Protein AF-A0A4R8I9M7-F1 (afdb_monomer_lite)

Organism: NCBI:txid1476462

pLDDT: mean 82.7, std 12.96, range [38.62, 93.0]

Structure (mmCIF, N/CA/C/O backbone):
data_AF-A0A4R8I9M7-F1
#
_entry.id   AF-A0A4R8I9M7-F1
#
loop_
_atom_site.group_PDB
_atom_site.id
_atom_site.type_symbol
_atom_site.label_atom_id
_atom_site.label_alt_id
_atom_site.label_comp_id
_atom_site.label_asym_id
_atom_site.label_entity_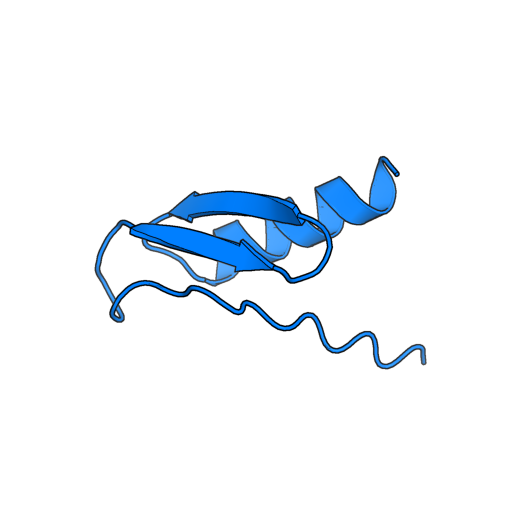id
_atom_site.label_seq_id
_atom_site.pdbx_PDB_ins_code
_atom_site.Cartn_x
_atom_site.Cartn_y
_atom_site.Cartn_z
_atom_site.occupancy
_atom_site.B_iso_or_equiv
_atom_site.auth_seq_id
_atom_site.auth_comp_id
_atom_site.auth_asym_id
_atom_site.auth_atom_id
_atom_site.pdbx_PDB_model_num
ATOM 1 N N . MET A 1 1 ? 2.074 -10.464 18.293 1.00 38.62 1 MET A N 1
ATOM 2 C CA . MET A 1 1 ? 2.445 -9.382 17.358 1.00 38.62 1 MET A CA 1
ATOM 3 C C . MET A 1 1 ? 1.566 -9.532 16.134 1.00 38.62 1 MET A C 1
ATOM 5 O O . MET A 1 1 ? 1.734 -10.505 15.409 1.00 38.62 1 MET A O 1
ATOM 9 N N . SER A 1 2 ? 0.562 -8.668 15.989 1.00 44.66 2 SER A N 1
ATOM 10 C CA . SER A 1 2 ? -0.399 -8.708 14.885 1.00 44.66 2 SER A CA 1
ATOM 11 C C . SER A 1 2 ? 0.361 -8.574 13.572 1.00 44.66 2 SER A C 1
ATOM 13 O O . SER A 1 2 ? 0.933 -7.531 13.269 1.00 44.66 2 SER A O 1
ATOM 15 N N . ASN A 1 3 ? 0.447 -9.679 12.840 1.00 48.03 3 ASN A N 1
ATOM 16 C CA . ASN A 1 3 ? 1.144 -9.774 11.568 1.00 48.03 3 ASN A CA 1
ATOM 17 C C . ASN A 1 3 ? 0.209 -9.224 10.481 1.00 48.03 3 ASN A C 1
ATOM 19 O O . ASN A 1 3 ? -0.221 -9.960 9.595 1.00 48.03 3 ASN A O 1
ATOM 23 N N . GLU A 1 4 ? -0.188 -7.954 10.606 1.00 55.09 4 GLU A N 1
ATOM 24 C CA . GLU A 1 4 ? -0.992 -7.263 9.599 1.00 55.09 4 GLU A CA 1
ATOM 25 C C . GLU A 1 4 ? -0.128 -7.094 8.348 1.00 55.09 4 GLU A C 1
ATOM 27 O O . GLU A 1 4 ? 0.575 -6.100 8.148 1.00 55.09 4 GLU A O 1
ATOM 32 N N . LYS A 1 5 ? -0.129 -8.139 7.516 1.00 61.72 5 LYS A N 1
ATOM 33 C CA . LYS A 1 5 ? 0.377 -8.108 6.150 1.00 61.72 5 LYS A CA 1
ATOM 34 C C . LYS A 1 5 ? -0.476 -7.103 5.386 1.00 61.72 5 LYS A C 1
ATOM 36 O O . LYS A 1 5 ? -1.541 -7.434 4.886 1.00 61.72 5 LYS A O 1
ATOM 41 N N . TYR A 1 6 ? -0.005 -5.869 5.299 1.00 70.31 6 TYR A N 1
ATOM 42 C CA . TYR A 1 6 ? -0.539 -4.906 4.351 1.00 70.31 6 TYR A CA 1
ATOM 43 C C . TYR A 1 6 ? -0.167 -5.369 2.942 1.00 70.31 6 TYR A C 1
ATOM 45 O O . TYR A 1 6 ? 1.012 -5.464 2.590 1.00 70.31 6 TYR A O 1
ATOM 53 N N . VAL A 1 7 ? -1.178 -5.714 2.148 1.00 77.25 7 VAL A N 1
ATOM 54 C CA . VAL A 1 7 ? -1.000 -6.137 0.760 1.00 77.25 7 VAL A CA 1
ATOM 55 C C . VAL A 1 7 ? -1.410 -4.976 -0.134 1.00 77.25 7 VAL A C 1
ATOM 57 O O . VAL A 1 7 ? -2.587 -4.641 -0.250 1.00 77.25 7 VAL A O 1
ATOM 60 N N . PHE A 1 8 ? -0.417 -4.338 -0.753 1.00 85.19 8 PHE A N 1
ATOM 61 C CA . PHE A 1 8 ? -0.672 -3.431 -1.866 1.00 85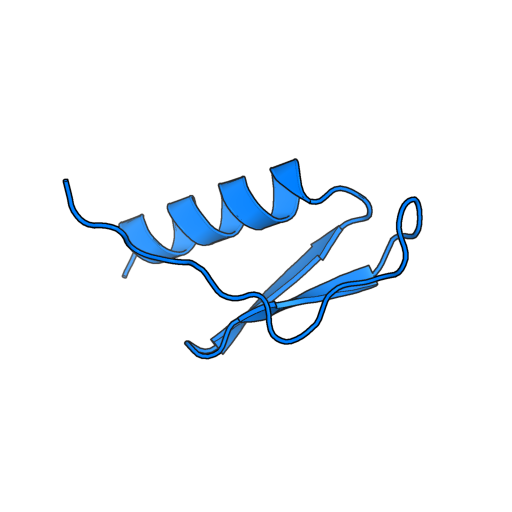.19 8 PHE A CA 1
ATOM 62 C C . PHE A 1 8 ? -0.984 -4.274 -3.102 1.00 85.19 8 PHE A C 1
ATOM 64 O O . PHE A 1 8 ? -0.118 -5.002 -3.590 1.00 85.19 8 PHE A O 1
ATOM 71 N N . THR A 1 9 ? -2.223 -4.194 -3.578 1.00 88.00 9 THR A N 1
ATOM 72 C CA . THR A 1 9 ? -2.703 -4.863 -4.792 1.00 88.00 9 THR A CA 1
ATOM 73 C C . THR A 1 9 ? -2.209 -4.165 -6.049 1.00 88.00 9 THR A C 1
ATOM 75 O O . THR A 1 9 ? -1.914 -4.825 -7.042 1.00 88.00 9 THR A O 1
ATOM 78 N N . VAL A 1 10 ? -2.057 -2.841 -5.989 1.00 87.31 10 VAL A N 1
ATOM 79 C CA . VAL A 1 10 ? -1.454 -2.036 -7.054 1.00 87.31 10 VAL A CA 1
ATOM 80 C C . VAL A 1 10 ? -0.170 -1.423 -6.522 1.00 87.31 10 VAL A C 1
ATOM 82 O O . VAL A 1 10 ? -0.149 -0.871 -5.419 1.00 87.31 10 VAL A O 1
ATOM 85 N N . ARG A 1 11 ? 0.904 -1.558 -7.300 1.00 86.50 11 ARG A N 1
ATOM 86 C CA . ARG A 1 11 ? 2.215 -0.975 -7.021 1.00 86.50 11 ARG A CA 1
ATOM 87 C C . ARG A 1 11 ? 2.864 -0.540 -8.338 1.00 86.50 11 ARG A C 1
ATOM 89 O O . ARG A 1 11 ? 2.825 -1.317 -9.296 1.00 86.50 11 ARG A O 1
ATOM 96 N N . PRO A 1 12 ? 3.448 0.664 -8.401 1.00 86.81 12 PRO A N 1
ATOM 97 C CA . PRO A 1 12 ? 4.167 1.120 -9.575 1.00 86.81 12 PRO A CA 1
ATOM 98 C C . PRO A 1 12 ? 5.495 0.377 -9.726 1.00 86.81 12 PRO A C 1
ATOM 100 O O . PRO A 1 12 ? 5.955 -0.325 -8.819 1.00 86.81 12 PRO A O 1
ATOM 103 N N . GLN A 1 13 ? 6.110 0.539 -10.895 1.00 85.19 13 GLN A N 1
ATOM 104 C CA . GLN A 1 13 ? 7.447 0.025 -11.154 1.00 85.19 13 GLN A CA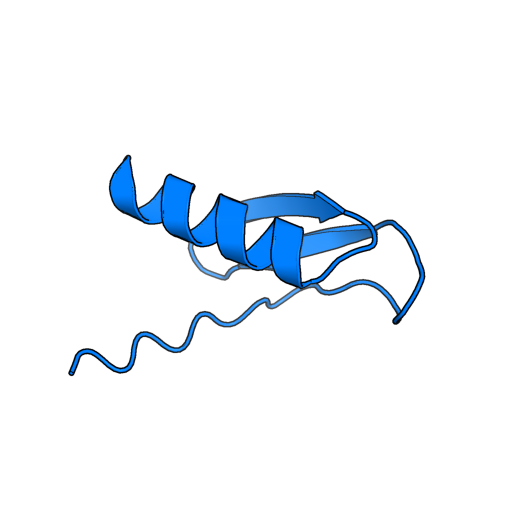 1
ATOM 105 C C . GLN A 1 13 ? 8.467 0.714 -10.235 1.00 85.19 13 GLN A C 1
ATOM 107 O O . GLN A 1 13 ? 8.313 1.886 -9.887 1.00 85.19 13 GLN A O 1
ATOM 112 N N . GLU A 1 14 ? 9.497 -0.020 -9.810 1.00 76.75 14 GLU A N 1
ATOM 113 C CA . GLU A 1 14 ? 10.508 0.498 -8.887 1.00 76.75 14 GLU A CA 1
ATOM 114 C C . GLU A 1 14 ? 11.203 1.737 -9.474 1.00 76.75 14 GLU A C 1
ATOM 116 O O . GLU A 1 14 ? 11.687 1.707 -10.604 1.00 76.75 14 GLU A O 1
ATOM 121 N N . GLY A 1 15 ? 11.202 2.840 -8.718 1.00 77.31 15 GLY A N 1
ATOM 122 C CA . GLY A 1 15 ? 11.749 4.127 -9.159 1.00 77.31 15 GLY A CA 1
ATOM 123 C C . GLY A 1 15 ? 10.803 4.985 -10.008 1.00 77.31 15 GLY A C 1
ATOM 124 O O . GLY A 1 15 ? 11.205 6.065 -10.434 1.00 77.31 15 GLY A O 1
ATOM 125 N N . MET A 1 16 ? 9.556 4.558 -10.240 1.00 84.94 16 MET A N 1
ATOM 126 C CA . MET A 1 16 ? 8.547 5.363 -10.933 1.00 84.94 16 MET A CA 1
ATOM 127 C C . MET A 1 16 ? 7.441 5.834 -9.994 1.00 84.94 16 MET A C 1
ATOM 129 O O . MET A 1 16 ? 6.901 5.069 -9.195 1.00 84.94 16 MET A O 1
ATOM 133 N N . HIS A 1 17 ? 7.053 7.101 -10.145 1.00 88.94 17 HIS A N 1
ATOM 134 C CA . HIS A 1 17 ? 5.874 7.640 -9.481 1.00 88.94 17 HIS A CA 1
ATOM 135 C C . HIS A 1 17 ? 4.610 6.969 -10.021 1.00 88.94 17 HIS A C 1
ATOM 137 O O . HIS A 1 17 ? 4.337 7.030 -11.219 1.00 88.94 17 HIS A O 1
ATOM 143 N N . GLY A 1 18 ? 3.812 6.362 -9.146 1.00 92.06 18 GLY A N 1
ATOM 144 C CA . GLY A 1 18 ? 2.528 5.811 -9.560 1.00 92.06 18 GLY A CA 1
AT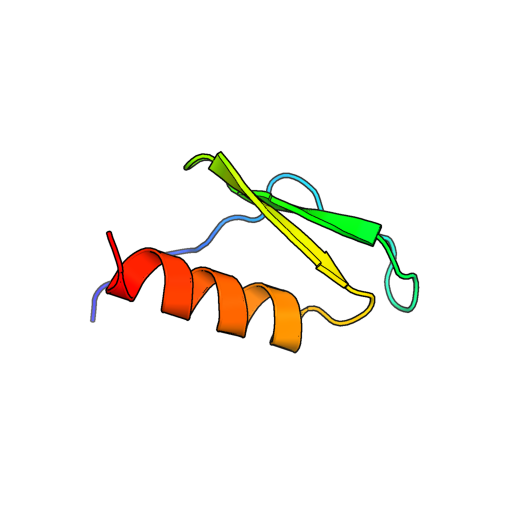OM 145 C C . GLY A 1 18 ? 1.633 5.390 -8.406 1.00 92.06 18 GLY A C 1
ATOM 146 O O . GLY A 1 18 ? 1.873 5.734 -7.247 1.00 92.06 18 GLY A O 1
ATOM 147 N N . GLU A 1 19 ? 0.554 4.699 -8.759 1.00 93.00 19 GLU A N 1
ATOM 148 C CA . GLU A 1 19 ? -0.534 4.375 -7.841 1.00 93.00 19 GLU A CA 1
ATOM 149 C C . GLU A 1 19 ? -0.184 3.195 -6.932 1.00 93.00 19 GLU A C 1
ATOM 151 O O . GLU A 1 19 ? 0.217 2.123 -7.385 1.00 93.00 19 GLU A O 1
ATOM 156 N N . TRP A 1 20 ? -0.412 3.390 -5.641 1.00 91.81 20 TRP A N 1
ATOM 157 C CA . TRP A 1 20 ? -0.417 2.361 -4.620 1.00 91.81 20 TRP A CA 1
ATOM 158 C C . TRP A 1 20 ? -1.843 2.180 -4.131 1.00 91.81 20 TRP A C 1
ATOM 160 O O . TRP A 1 20 ? -2.469 3.137 -3.675 1.00 91.81 20 TRP A O 1
ATOM 170 N N . ARG A 1 21 ? -2.344 0.949 -4.193 1.00 91.94 21 ARG A N 1
ATOM 171 C CA . ARG A 1 21 ? -3.700 0.612 -3.753 1.00 91.94 21 ARG A CA 1
ATOM 172 C C . ARG A 1 21 ? -3.680 -0.627 -2.885 1.00 91.94 21 ARG A C 1
ATOM 174 O O . ARG A 1 21 ? -2.916 -1.547 -3.164 1.00 91.94 21 ARG A O 1
ATOM 181 N N . THR A 1 22 ? -4.504 -0.652 -1.854 1.00 89.62 22 THR A N 1
ATOM 182 C CA . THR A 1 22 ? -4.690 -1.802 -0.963 1.00 89.62 22 THR A CA 1
ATOM 183 C C . THR A 1 22 ? -6.118 -2.339 -1.075 1.00 89.62 22 THR A C 1
ATOM 185 O O . THR A 1 22 ? -7.008 -1.672 -1.610 1.00 89.62 22 THR A O 1
ATOM 188 N N . GLU A 1 23 ? -6.345 -3.565 -0.602 1.00 85.94 23 GLU A N 1
ATOM 189 C CA . GLU A 1 23 ? -7.662 -4.227 -0.673 1.00 85.94 23 GLU A CA 1
ATOM 190 C C . GLU A 1 23 ? -8.753 -3.508 0.127 1.00 85.94 23 GLU A C 1
ATOM 192 O O . GLU A 1 23 ? -9.916 -3.512 -0.263 1.00 85.94 23 GLU A O 1
ATOM 197 N N . ASP A 1 24 ? -8.384 -2.843 1.218 1.00 85.00 24 ASP A N 1
ATOM 198 C CA . ASP A 1 24 ? -9.289 -2.109 2.104 1.00 85.00 24 ASP A CA 1
ATOM 199 C C . ASP A 1 24 ? -9.705 -0.730 1.558 1.00 85.00 24 ASP A C 1
ATOM 201 O O . ASP A 1 24 ? -10.452 -0.004 2.215 1.00 85.00 24 ASP A O 1
ATOM 205 N N . GLY A 1 25 ? -9.249 -0.375 0.351 1.00 85.38 25 GLY A N 1
ATOM 206 C CA . GLY A 1 25 ? -9.660 0.833 -0.362 1.00 85.38 25 GLY A CA 1
ATOM 207 C C . GLY A 1 25 ? -8.741 2.038 -0.170 1.00 85.38 25 GLY A C 1
ATOM 208 O O . GLY A 1 25 ? -9.022 3.098 -0.738 1.00 85.38 25 GLY A O 1
ATOM 209 N N . PHE A 1 26 ? -7.631 1.902 0.561 1.00 89.44 26 PHE A N 1
ATOM 210 C CA . PHE A 1 26 ? -6.620 2.953 0.592 1.00 89.44 26 PHE A CA 1
ATOM 211 C C . PHE A 1 26 ? -5.936 3.076 -0.776 1.00 89.44 26 PHE A C 1
ATOM 213 O O . PHE A 1 26 ? -5.577 2.091 -1.423 1.00 89.44 26 PHE A O 1
ATOM 220 N N . LYS A 1 27 ? -5.779 4.324 -1.226 1.00 92.38 27 LYS A N 1
ATOM 221 C CA . LYS A 1 27 ? -5.114 4.682 -2.479 1.00 92.38 27 LYS A CA 1
ATOM 222 C C . LYS A 1 27 ? -4.183 5.865 -2.253 1.00 92.38 27 LYS A C 1
ATOM 224 O O . LYS A 1 27 ? -4.563 6.830 -1.587 1.00 92.38 27 LYS A O 1
ATOM 229 N N . CYS A 1 28 ? -2.988 5.819 -2.821 1.00 91.31 28 CYS A N 1
ATOM 230 C CA . CYS A 1 28 ? -2.078 6.956 -2.837 1.00 91.31 28 CYS A CA 1
ATOM 231 C C . CYS A 1 28 ? -1.158 6.932 -4.059 1.00 91.31 28 CYS A C 1
ATOM 233 O O . CYS A 1 28 ? -1.047 5.918 -4.736 1.00 91.31 28 CYS A O 1
ATOM 235 N N . TRP A 1 29 ? -0.501 8.056 -4.341 1.00 93.00 29 TRP A N 1
ATOM 236 C CA . TRP A 1 29 ? 0.446 8.174 -5.448 1.00 93.00 29 TRP A CA 1
ATOM 237 C C . TRP A 1 29 ? 1.809 8.578 -4.915 1.00 93.00 29 TRP A C 1
ATOM 239 O O . TRP A 1 29 ? 1.957 9.610 -4.261 1.00 93.00 29 TRP A O 1
ATOM 249 N N . THR A 1 30 ? 2.798 7.724 -5.144 1.00 91.25 30 THR A N 1
ATOM 250 C CA . THR A 1 30 ? 4.184 7.980 -4.761 1.00 91.25 30 THR A CA 1
ATOM 251 C C . THR A 1 30 ? 5.115 7.079 -5.558 1.00 91.25 30 THR A C 1
ATOM 253 O O . THR A 1 30 ? 4.781 5.964 -5.951 1.00 91.25 30 THR A O 1
ATOM 256 N N . ASP A 1 31 ? 6.305 7.593 -5.788 1.00 89.31 31 ASP A N 1
ATOM 257 C CA . ASP A 1 31 ? 7.486 6.920 -6.315 1.00 89.31 31 ASP A CA 1
ATOM 258 C C . ASP A 1 31 ? 8.201 6.058 -5.267 1.00 89.31 31 ASP A C 1
ATOM 260 O O . ASP A 1 31 ? 9.045 5.233 -5.607 1.00 89.31 31 ASP A O 1
ATOM 264 N N . ASN A 1 32 ? 7.851 6.213 -3.985 1.00 87.19 32 ASN A N 1
ATOM 265 C CA . ASN A 1 32 ? 8.525 5.552 -2.880 1.00 87.19 32 ASN A CA 1
ATOM 266 C C . ASN A 1 32 ? 7.575 4.677 -2.050 1.00 87.19 32 ASN A C 1
ATOM 268 O O . ASN A 1 32 ? 6.661 5.156 -1.371 1.00 87.19 32 ASN A O 1
ATOM 272 N N . ARG A 1 33 ? 7.886 3.378 -1.990 1.00 85.50 33 ARG A N 1
ATOM 273 C CA . ARG A 1 33 ? 7.182 2.400 -1.149 1.00 85.50 33 ARG A CA 1
ATOM 274 C C . ARG A 1 33 ? 7.105 2.818 0.322 1.00 85.50 33 ARG A C 1
ATOM 276 O O . ARG A 1 33 ? 6.086 2.584 0.967 1.00 85.50 33 ARG A O 1
ATOM 283 N N . ALA A 1 34 ? 8.158 3.421 0.874 1.00 88.88 34 ALA A N 1
ATOM 284 C CA . ALA A 1 34 ? 8.179 3.829 2.279 1.00 88.88 34 ALA A CA 1
ATOM 285 C C . ALA A 1 34 ? 7.108 4.889 2.586 1.00 88.88 34 ALA A C 1
ATOM 287 O O . ALA A 1 34 ? 6.429 4.802 3.612 1.00 88.88 34 ALA A O 1
ATOM 288 N N . SER A 1 35 ? 6.914 5.847 1.675 1.00 91.00 35 SER A N 1
ATOM 289 C CA . SER A 1 35 ? 5.864 6.865 1.773 1.00 91.00 35 SER A CA 1
ATOM 290 C C . SER A 1 35 ? 4.477 6.229 1.709 1.00 91.00 35 SER A C 1
ATOM 292 O O . SER A 1 35 ? 3.650 6.497 2.582 1.00 91.00 35 SER A O 1
ATOM 294 N N . ALA A 1 36 ? 4.258 5.310 0.759 1.00 89.44 36 ALA A N 1
ATOM 295 C CA . ALA A 1 36 ? 2.995 4.583 0.622 1.00 89.44 36 ALA A CA 1
ATOM 296 C C . ALA A 1 36 ? 2.641 3.817 1.905 1.00 89.44 36 ALA A C 1
ATOM 298 O O . ALA A 1 36 ? 1.534 3.947 2.427 1.00 89.44 36 ALA A O 1
ATOM 299 N N . VAL A 1 37 ? 3.607 3.084 2.470 1.00 88.94 37 VAL A N 1
ATOM 300 C CA . VAL A 1 37 ? 3.442 2.345 3.732 1.00 88.94 37 VAL A CA 1
ATOM 301 C C . VAL A 1 37 ? 3.162 3.289 4.902 1.00 88.94 37 VAL A C 1
ATOM 303 O O . VAL A 1 37 ? 2.288 3.008 5.721 1.00 88.94 37 VAL A O 1
ATOM 306 N N . ARG A 1 38 ? 3.885 4.410 5.014 1.00 91.19 38 ARG A N 1
ATOM 307 C CA . ARG A 1 38 ? 3.688 5.377 6.105 1.00 91.19 38 ARG A CA 1
ATOM 308 C C . ARG A 1 38 ? 2.288 5.985 6.068 1.00 91.19 38 ARG A C 1
ATOM 310 O O . ARG A 1 38 ? 1.652 6.111 7.113 1.00 91.19 38 ARG A O 1
ATOM 317 N N . TRP A 1 39 ? 1.809 6.350 4.884 1.00 91.75 39 TRP A N 1
ATOM 318 C CA . TRP A 1 39 ? 0.465 6.891 4.703 1.00 91.75 39 TRP A CA 1
ATOM 319 C C . TRP A 1 39 ? -0.613 5.843 4.958 1.00 91.75 39 TRP A C 1
ATOM 321 O O . TRP A 1 39 ? -1.583 6.152 5.643 1.00 91.75 39 TRP A O 1
ATOM 331 N N . TYR A 1 40 ? -0.401 4.603 4.513 1.00 88.81 40 TYR A N 1
ATOM 332 C CA . TYR A 1 40 ? -1.306 3.495 4.805 1.00 88.81 40 TYR A CA 1
ATOM 333 C C . TYR A 1 40 ? -1.440 3.247 6.313 1.00 88.81 40 TYR A C 1
ATOM 335 O O . TYR A 1 40 ? -2.544 3.181 6.842 1.00 88.81 40 TYR A O 1
ATOM 343 N N . LYS A 1 41 ? -0.322 3.224 7.052 1.00 88.56 41 LYS A N 1
ATOM 344 C CA . LYS A 1 41 ? -0.357 3.113 8.520 1.00 88.56 41 LYS A CA 1
ATOM 345 C C . LYS A 1 41 ? -1.159 4.246 9.160 1.00 88.56 41 LYS A C 1
ATOM 347 O O . LYS A 1 41 ? -1.980 3.987 10.030 1.00 88.56 41 LYS A O 1
ATOM 352 N N . LYS A 1 42 ? -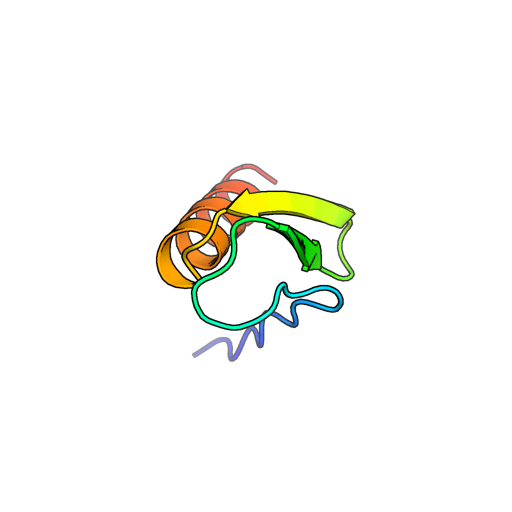0.956 5.489 8.705 1.00 89.50 42 LYS A N 1
ATOM 353 C CA . LYS A 1 42 ? -1.705 6.658 9.196 1.00 89.50 42 LYS A CA 1
ATOM 354 C C . LYS A 1 42 ? -3.201 6.569 8.870 1.00 89.50 42 LYS A C 1
ATOM 356 O O . LYS A 1 42 ? -4.018 7.061 9.642 1.00 89.50 42 LYS A O 1
ATOM 361 N N . TYR A 1 43 ? -3.558 5.984 7.730 1.00 87.44 43 TYR A N 1
ATOM 362 C CA . TYR A 1 43 ? -4.945 5.720 7.360 1.00 87.44 43 TYR A CA 1
ATOM 363 C C . TYR A 1 43 ? -5.586 4.712 8.319 1.00 87.44 43 TYR A C 1
ATOM 365 O O . TYR A 1 43 ? -6.640 5.006 8.870 1.00 87.44 43 TYR A O 1
ATOM 373 N N . LEU A 1 44 ? -4.901 3.604 8.622 1.00 85.50 44 LEU A N 1
ATOM 374 C CA . LEU A 1 44 ? -5.379 2.619 9.599 1.00 85.50 44 LEU A CA 1
ATOM 375 C C . LEU A 1 44 ? -5.539 3.193 11.012 1.00 85.50 44 LEU A C 1
ATOM 377 O O . LEU A 1 44 ? -6.437 2.783 11.729 1.00 85.50 44 LEU A O 1
ATOM 381 N N . THR A 1 45 ? -4.694 4.146 11.420 1.00 84.62 45 THR A N 1
ATOM 382 C CA . THR A 1 45 ? -4.817 4.787 12.747 1.00 84.62 45 THR A CA 1
ATOM 383 C C . THR A 1 45 ? -5.986 5.776 12.835 1.00 84.62 45 THR A C 1
ATOM 385 O O . THR A 1 45 ? -6.390 6.140 13.932 1.00 84.62 45 THR A O 1
ATOM 388 N N . GLN A 1 46 ? -6.491 6.265 11.699 1.00 79.44 46 GLN A N 1
ATOM 389 C CA . GLN A 1 46 ? -7.609 7.217 11.634 1.00 79.44 46 GLN A CA 1
ATOM 390 C C . GLN A 1 46 ? -8.956 6.548 11.313 1.00 79.44 46 GLN A C 1
ATOM 392 O O . GLN A 1 46 ? -9.956 7.253 11.187 1.00 79.44 46 GLN A O 1
ATOM 397 N N . LYS A 1 47 ? -8.969 5.226 11.133 1.00 64.94 47 LYS A N 1
ATOM 398 C CA . LYS A 1 47 ? -10.159 4.412 10.876 1.00 64.94 47 LYS A CA 1
ATOM 399 C C . LYS A 1 47 ? -10.742 3.909 12.192 1.00 64.94 47 LYS A C 1
ATOM 401 O O . LYS A 1 47 ? -11.986 3.843 12.265 1.00 64.94 47 LYS A O 1
#

Radius of gyration: 10.56 Å; chains: 1; bounding box: 22×18×28 Å

Secondary structure (DSSP, 8-state):
-------EEE-PPTTS-EEEEETTS-EEEES-HHHHHHHHHHHHHT-

Foldseek 3Di:
DPPPPFDFPDDDDAQDWQWTATPVGDIDTGNDPVVVVVVVVVVVVVD

Sequence (47 aa):
MSNEKYVFTVRPQEGMHGEWRTEDGFKCWTDNRASAVRWYKKYLTQK

=== Feature glossary ===
Legend for the data blocks above and below:

— What the protein is —

The amino-acid sequence is the protein's primary structure: the linear order of residues from the N-terminus to the C-terminus, written in one-letter code. Everything else here — the 3D coordinates, the secondary structure, the domain annotations — is ultimately a consequence of this string.

Functional annotations link the protein to curated databases. InterPro entries identify conserved domains and families by matching the sequence against member-database signatures (Pfam, PROSITE, CDD, …). Gene Ontology (GO) terms describe molecular function, biological process, and cellular component in a controlled vocabulary. CATH places the structure in a hierarchical fold classification (Class/Architecture/Topology/Homologous-superfamily). The organism is the source species.

— Where its atoms are —

Atomic coordinates in PDBx/mmCIF format — the same representation the Protein Data Bank distributes. Each line of the _atom_site loop places one backbone atom in Cartesian space (units: ångströms, origin: arbitrary).

The six renders are orthographic views along the three Cartesian axes in both directions. Representation (cartoon, sticks, or surface) and color scheme (sequence-rainbow or by-chain) vary across proteins so the training set covers all the common visualization conventions.

— Local backbone conformation —

Eight-state secondary structure (DSSP): H is the canonical α-helix, G the tighter 3₁₀-helix, I the wider π-helix; E/B are β-structure, T and S are turns and bends, and '-' is everything else. DSSP derives these from the pattern of main-chain N–H···O=C hydrogen bonds, not from the sequence.

Three-state secondary structure (P-SEA) collapses the eight DSSP classes into helix (a), strand (b), and coil (c). P-SEA assigns these from Cα geometry alone — distances and angles — without requiring backbone oxygens, so it works on any Cα trace.

φ (phi) and ψ (psi) are the two rotatable backbone dihedrals per residue: φ is the C(i-1)–N–Cα–C torsion, ψ is the N–Cα–C–N(i+1) torsion, both in degrees on (−180°, 180°]. α-helical residues cluster near (−60°, −45°); β-strand residues near (−120°, +130°). A Ramachandran plot is simply a scatter of (φ, ψ) for every residue.

— Global shape and packing —

The geometric summary reports three shape descriptors. Rg (radius of gyration) measures how spread out the Cα atoms are about their centre of mass; compact globular proteins have small Rg, elongated or unfolded ones large. Cα contacts (<8 Å, |i−j|>4) count long-range residue pairs in spatial proximity — high for tightly packed folds, near zero for rods or random coil. The bounding-box extents give the protein's footprint along x, y, z in Å.

SASA measures how much of the protein is reachable by solvent. It is computed by rolling a water-sized probe over the atomic surface and summing the exposed area (Å²). Per-residue SASA distinguishes core (buried, low SASA) from surface (exposed, high SASA) residues; total SASA is a whole-molecule size measure.

Plot images: a contact map (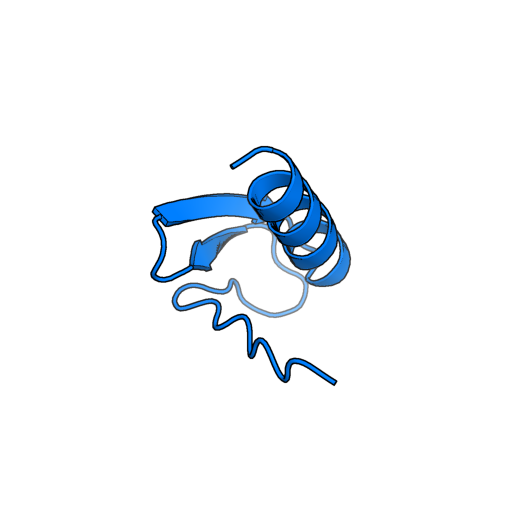which residues are close in 3D, as an N×N binary image), a Ramachandran scatter (backbone torsion angles, revealing secondary-structure composition at a glance), and — for AlphaFold structures — a PAE heatmap (pairwise prediction confidence).

— Structural neighborhood —

A 3Di character summarizes, for each residue, the relative orientation of the Cα frame of its nearest spatial neighbor. Because it encodes fold topology rather than chemistry, 3Di alignments detect remote structural similarity that sequence alignment misses.

The Foldseek neighbor list gives the closest experimentally determined structures in the PDB, ranked by structural alignment. TM-score near 1 means near-identical fold; near 0.3 means only rough topology match. This is how one finds what a novel AlphaFold prediction most resembles in the solved-structure universe.

— Confidence and disorder —

For AlphaFold models, the B-factor field carries pLDDT — the model's own estimate of local accuracy on a 0–100 scale. Regions with pLDDT<50 should be treated as essentially unmodeled; they often correspond to intrinsically disordered segments.

Crystallographic B-factors measure how much each atom's electron density is smeared out, in Å². They rise in mobile loops and surface residues and fall in the buried interior. In AlphaFold models this column is repurposed to hold pLDDT instead.

Predicted Aligned Error (PAE) is an AlphaFold confidence matrix: entry (i, j) is the expected error in the position of residue j, in ångströms, when the prediction is superimposed on the true structure at residue i. Low PAE within a block of residues means that block is internally rigid and well-predicted; high PAE between two blocks means their relative placement is uncertain even if each block individually is confident.